Protein AF-A0A0G1RDY4-F1 (afdb_monomer_lite)

pLDDT: mean 82.3, std 19.48, range [37.25, 97.06]

Foldseek 3Di:
DPPDDQDALQRLVLVVDPDPVVNVVVVVLLVPADPLLNCSRPPPVVSCCLVVPVCVVLVADPQLSSLVSPLSNCLSQLNDDDDQLVVSCVSRVHDSVSSVVSVVCCCPPRCVSCVVSSVVSNCVVCVPVVVVPPPPPPVCPDDPPPPPPPDDDDPPDD

Sequence (158 aa):
MENKNYFTPYALKLLTLKEVGRVKIYMEYVVKLPDTVKSILTASETADYLEDTLGPAYQLSENQIVALTAIIHDILCGQVSGNLEETVAQKLTVDGTTANRLLNQLAKELLAPAIEDIKKVRQEKFPDRIRESEPAQSPGSSPPIPVNQNNIVNLRDK

Radius of gyration: 24.72 Å; chains: 1; bounding box: 58×81×50 Å

Secondary structure (DSSP, 8-state):
--------HHHHHHHH--SHHHHHHHHHHHHTS-HHHHHHHH-HHHHHIIIIIIHHHTT--HHHHHHHHHHHHHHHTT---S-HHHHHHHHHT--HHHHHHHHHHHHHHTSGGGHHHHHHHHHHH-GGGTTTTS-------PPPP-------------

Structure (mmCIF, N/CA/C/O backbone):
data_AF-A0A0G1RDY4-F1
#
_entry.id   AF-A0A0G1RDY4-F1
#
loop_
_atom_site.group_PDB
_atom_site.id
_atom_site.type_symbol
_atom_site.label_atom_id
_atom_site.label_alt_id
_atom_site.label_comp_id
_atom_site.label_asym_id
_atom_site.label_entity_id
_atom_site.label_seq_id
_atom_site.pdbx_PDB_ins_code
_atom_site.Cartn_x
_atom_site.Cartn_y
_atom_site.Cartn_z
_atom_site.occupancy
_atom_site.B_iso_or_equiv
_atom_site.auth_seq_id
_atom_site.auth_comp_id
_atom_site.auth_asym_id
_atom_site.auth_atom_id
_atom_site.pdbx_PDB_model_num
ATOM 1 N N . MET A 1 1 ? 12.027 -22.459 -12.715 1.00 40.72 1 MET A N 1
ATOM 2 C CA . MET A 1 1 ? 10.932 -21.645 -12.160 1.00 40.72 1 MET A CA 1
ATOM 3 C C . MET A 1 1 ? 11.511 -20.952 -10.947 1.00 40.72 1 MET A C 1
ATOM 5 O O . MET A 1 1 ? 11.800 -21.633 -9.972 1.00 40.72 1 MET A O 1
ATOM 9 N N . GLU A 1 2 ? 11.836 -19.666 -11.052 1.00 44.94 2 GLU A N 1
ATOM 10 C CA . GLU A 1 2 ? 12.146 -18.875 -9.857 1.00 44.94 2 GLU A CA 1
ATOM 11 C C . GLU A 1 2 ? 10.866 -18.786 -9.024 1.00 44.94 2 GLU A C 1
ATOM 13 O O . GLU A 1 2 ? 9.804 -18.470 -9.561 1.00 44.94 2 GLU A O 1
ATOM 18 N N . ASN A 1 3 ? 10.950 -19.118 -7.736 1.00 50.06 3 ASN A N 1
ATOM 19 C CA . ASN A 1 3 ? 9.879 -18.825 -6.792 1.00 50.06 3 ASN A CA 1
ATOM 20 C C . ASN A 1 3 ? 9.820 -17.303 -6.647 1.00 50.06 3 ASN A C 1
ATOM 22 O O . ASN A 1 3 ? 10.581 -16.734 -5.863 1.00 50.06 3 ASN A O 1
ATOM 26 N N . LYS A 1 4 ? 8.963 -16.640 -7.428 1.00 61.25 4 LYS A N 1
ATOM 27 C CA . LYS A 1 4 ? 8.635 -15.240 -7.171 1.00 61.25 4 LYS A CA 1
ATOM 28 C C . LYS A 1 4 ? 7.911 -15.174 -5.832 1.00 61.25 4 LYS A C 1
ATOM 30 O O . LYS A 1 4 ? 6.896 -15.839 -5.637 1.00 61.25 4 LYS A O 1
ATOM 35 N N . ASN A 1 5 ? 8.470 -14.419 -4.895 1.00 76.25 5 ASN A N 1
ATOM 36 C CA . ASN A 1 5 ? 7.860 -14.223 -3.589 1.00 76.25 5 ASN A CA 1
ATOM 37 C C . ASN A 1 5 ? 6.964 -12.992 -3.661 1.00 76.25 5 ASN A C 1
ATOM 39 O O . ASN A 1 5 ? 7.458 -11.869 -3.646 1.00 76.25 5 ASN A O 1
ATOM 43 N N . TYR A 1 6 ? 5.656 -13.208 -3.735 1.00 89.50 6 TYR A N 1
ATOM 44 C CA . TYR A 1 6 ? 4.689 -12.118 -3.698 1.00 89.50 6 TYR A CA 1
ATOM 45 C C . TYR A 1 6 ? 4.515 -11.656 -2.257 1.00 89.50 6 TYR A C 1
ATOM 47 O O . TYR A 1 6 ? 4.257 -12.455 -1.352 1.00 89.50 6 TYR A O 1
ATOM 55 N N . PHE A 1 7 ? 4.683 -10.357 -2.028 1.00 92.75 7 PHE A N 1
ATOM 56 C CA . PHE A 1 7 ? 4.565 -9.789 -0.693 1.00 92.75 7 PHE A CA 1
ATOM 57 C C . PHE A 1 7 ? 3.261 -9.022 -0.546 1.00 92.75 7 PHE A C 1
ATOM 59 O O . PHE A 1 7 ? 3.011 -8.042 -1.246 1.00 92.75 7 PHE A O 1
ATOM 66 N N . THR A 1 8 ? 2.463 -9.410 0.446 1.00 96.50 8 THR A N 1
ATOM 67 C CA . THR A 1 8 ? 1.383 -8.546 0.924 1.00 96.50 8 THR A CA 1
ATOM 68 C C . THR A 1 8 ? 1.981 -7.302 1.597 1.00 96.50 8 THR A C 1
ATOM 70 O O . THR A 1 8 ? 3.089 -7.374 2.149 1.00 96.50 8 THR A O 1
ATOM 73 N N . PRO A 1 9 ? 1.269 -6.160 1.620 1.00 97.00 9 PRO A N 1
ATOM 74 C CA . PRO A 1 9 ? 1.722 -4.963 2.332 1.00 97.00 9 PRO A CA 1
ATOM 75 C C . PRO A 1 9 ? 2.113 -5.231 3.796 1.00 97.00 9 PRO A C 1
ATOM 77 O O . PRO A 1 9 ? 3.100 -4.681 4.291 1.00 97.00 9 PRO A O 1
ATOM 80 N N . TYR A 1 10 ? 1.376 -6.113 4.480 1.00 96.56 10 TYR A N 1
ATOM 81 C CA . TYR A 1 10 ? 1.682 -6.553 5.842 1.00 96.56 10 TYR A CA 1
ATOM 82 C C . TYR A 1 10 ? 2.977 -7.372 5.926 1.00 96.56 10 TYR A C 1
ATOM 84 O O . TYR A 1 10 ? 3.855 -7.064 6.739 1.00 96.56 10 TYR A O 1
ATOM 92 N N . ALA A 1 11 ? 3.116 -8.400 5.080 1.00 95.19 11 ALA A N 1
ATOM 93 C CA . ALA A 1 11 ? 4.284 -9.277 5.078 1.00 95.19 11 ALA A CA 1
ATOM 94 C C . ALA A 1 11 ? 5.562 -8.499 4.746 1.00 95.19 11 ALA A C 1
ATOM 96 O O . ALA A 1 11 ? 6.569 -8.642 5.443 1.00 95.19 11 ALA A O 1
ATOM 97 N N . LEU A 1 12 ? 5.499 -7.609 3.749 1.00 95.62 12 LEU A N 1
ATOM 98 C CA . LEU A 1 12 ? 6.627 -6.756 3.395 1.00 95.62 12 LEU A CA 1
ATOM 99 C C . LEU A 1 12 ? 7.063 -5.909 4.590 1.00 95.62 12 LEU A C 1
ATOM 101 O O . LEU A 1 12 ? 8.251 -5.852 4.912 1.00 95.62 12 LEU A O 1
ATOM 105 N N . LYS A 1 13 ? 6.114 -5.281 5.297 1.00 95.38 13 LYS A N 1
ATOM 106 C CA . LYS A 1 13 ? 6.459 -4.457 6.453 1.00 95.38 13 LYS A CA 1
ATOM 107 C C . LYS A 1 13 ? 7.142 -5.275 7.540 1.00 95.38 13 LYS A C 1
ATOM 109 O O . LYS A 1 13 ? 8.175 -4.831 8.040 1.00 95.38 13 LYS A O 1
ATOM 114 N N . LEU A 1 14 ? 6.627 -6.459 7.870 1.00 93.44 14 LEU A N 1
ATOM 115 C CA . LEU A 1 14 ? 7.242 -7.342 8.863 1.00 93.44 14 LEU A CA 1
ATOM 116 C C . LEU A 1 14 ? 8.697 -7.681 8.530 1.00 93.44 14 LEU A C 1
ATOM 118 O O . LEU A 1 14 ? 9.547 -7.587 9.411 1.00 93.44 14 LEU A O 1
ATOM 122 N N . LEU A 1 15 ? 8.999 -7.990 7.267 1.00 91.75 15 LEU A N 1
ATOM 123 C CA . LEU A 1 15 ? 10.361 -8.314 6.826 1.00 91.75 15 LEU A CA 1
ATOM 124 C C . LEU A 1 15 ? 11.336 -7.137 6.979 1.00 91.75 15 LEU A C 1
ATOM 126 O O . LEU A 1 15 ? 12.532 -7.338 7.182 1.00 91.75 15 LEU A O 1
ATOM 130 N N . THR A 1 16 ? 10.836 -5.900 6.923 1.00 91.62 16 THR A N 1
ATOM 131 C CA . THR A 1 16 ? 11.666 -4.701 7.130 1.00 91.62 16 THR A CA 1
ATOM 132 C C . THR A 1 16 ? 11.917 -4.368 8.606 1.00 91.62 16 THR A C 1
ATOM 134 O O . THR A 1 16 ? 12.813 -3.576 8.915 1.00 91.62 16 THR A O 1
ATOM 137 N N . LEU A 1 17 ? 11.150 -4.946 9.539 1.00 91.81 17 LEU A N 1
ATOM 138 C CA . LEU A 1 17 ? 11.274 -4.680 10.972 1.00 91.81 17 LEU A CA 1
ATOM 139 C C . LEU A 1 17 ? 12.316 -5.612 11.603 1.00 91.81 17 LEU A C 1
ATOM 141 O O . LEU A 1 17 ? 12.087 -6.800 11.788 1.00 91.81 17 LEU A O 1
ATOM 145 N N . LYS A 1 18 ? 13.466 -5.049 11.985 1.00 86.12 18 LYS A N 1
ATOM 146 C CA . LYS A 1 18 ? 14.601 -5.816 12.535 1.00 86.12 18 LYS A CA 1
ATOM 147 C C . LYS A 1 18 ? 14.494 -6.128 14.032 1.00 86.12 18 LYS A C 1
ATOM 149 O O . LYS A 1 18 ? 15.176 -7.017 14.526 1.00 86.12 18 LYS A O 1
ATOM 154 N N . GLU A 1 19 ? 13.678 -5.376 14.767 1.00 90.94 19 GLU A N 1
ATOM 155 C CA . GLU A 1 19 ? 13.581 -5.455 16.229 1.00 90.94 19 GLU A CA 1
ATOM 156 C C . GLU A 1 19 ? 12.255 -6.095 16.660 1.00 90.94 19 GLU A C 1
ATOM 158 O O . GLU A 1 19 ? 11.184 -5.615 16.283 1.00 90.94 19 GLU A O 1
ATOM 163 N N . VAL A 1 20 ? 12.316 -7.109 17.532 1.00 87.50 20 VAL A N 1
ATOM 164 C CA . VAL A 1 20 ? 11.131 -7.826 18.053 1.00 87.50 20 VAL A CA 1
ATOM 165 C C . VAL A 1 20 ? 10.116 -6.870 18.694 1.00 87.50 20 VAL A C 1
ATOM 167 O O . VAL A 1 20 ? 8.912 -7.008 18.485 1.00 87.50 20 VAL A O 1
ATOM 170 N N . GLY A 1 21 ? 10.586 -5.851 19.421 1.00 91.31 21 GLY A N 1
ATOM 171 C CA . GLY A 1 21 ? 9.712 -4.837 20.018 1.00 91.31 21 GLY A CA 1
ATOM 172 C C . GLY A 1 21 ? 8.903 -4.057 18.976 1.00 91.31 21 GLY A C 1
ATOM 173 O O . GLY A 1 21 ? 7.708 -3.835 19.161 1.00 91.31 21 GLY A O 1
ATOM 174 N N . ARG A 1 22 ? 9.516 -3.706 17.838 1.00 90.81 22 ARG A N 1
ATOM 175 C CA . ARG A 1 22 ? 8.830 -3.002 16.743 1.00 90.81 22 ARG A CA 1
ATOM 176 C C . ARG A 1 22 ? 7.852 -3.905 16.006 1.00 90.81 22 ARG A C 1
ATOM 178 O O . ARG A 1 22 ? 6.791 -3.431 15.614 1.00 90.81 22 ARG A O 1
ATOM 185 N N . VAL A 1 23 ? 8.186 -5.188 15.854 1.00 92.81 23 VAL A N 1
ATOM 186 C CA . VAL A 1 23 ? 7.267 -6.193 15.300 1.00 92.81 23 VAL A CA 1
ATOM 187 C C . VAL A 1 23 ? 5.999 -6.269 16.148 1.00 92.81 23 VAL A C 1
ATOM 189 O O . VAL A 1 23 ? 4.904 -6.142 15.608 1.00 92.81 23 VAL A O 1
ATOM 192 N N . LYS A 1 24 ? 6.136 -6.379 17.475 1.00 92.62 24 LYS A N 1
ATOM 193 C CA . LYS A 1 24 ? 4.989 -6.421 18.391 1.00 92.62 24 LYS A CA 1
ATOM 194 C C . LYS A 1 24 ? 4.123 -5.160 18.293 1.00 92.62 24 LYS A C 1
ATOM 196 O O . LYS A 1 24 ? 2.917 -5.275 18.105 1.00 92.62 24 LYS A O 1
ATOM 201 N N . ILE A 1 25 ? 4.735 -3.974 18.353 1.00 93.88 25 ILE A N 1
ATOM 202 C CA . ILE A 1 25 ? 4.017 -2.692 18.227 1.00 93.88 25 ILE A CA 1
ATOM 203 C C . ILE A 1 25 ? 3.263 -2.615 16.894 1.00 93.88 25 ILE A C 1
ATOM 205 O O . ILE A 1 25 ? 2.116 -2.174 16.851 1.00 93.88 25 ILE A O 1
ATOM 209 N N . TYR A 1 26 ? 3.888 -3.059 15.803 1.00 94.31 26 TYR A N 1
ATOM 210 C CA . TYR A 1 26 ? 3.257 -3.068 14.490 1.00 94.31 26 TYR A CA 1
ATOM 211 C C . TYR A 1 26 ? 2.074 -4.040 14.419 1.00 94.31 26 TYR A C 1
ATOM 213 O O . TYR A 1 26 ? 1.011 -3.661 13.938 1.00 94.31 26 TYR A O 1
ATOM 221 N N . MET A 1 27 ? 2.215 -5.259 14.944 1.00 94.12 27 MET A N 1
ATOM 222 C CA . MET A 1 27 ? 1.114 -6.227 15.002 1.00 94.12 27 MET A CA 1
ATOM 223 C C . MET A 1 27 ? -0.068 -5.691 15.818 1.00 94.12 27 MET A C 1
ATOM 225 O O . MET A 1 27 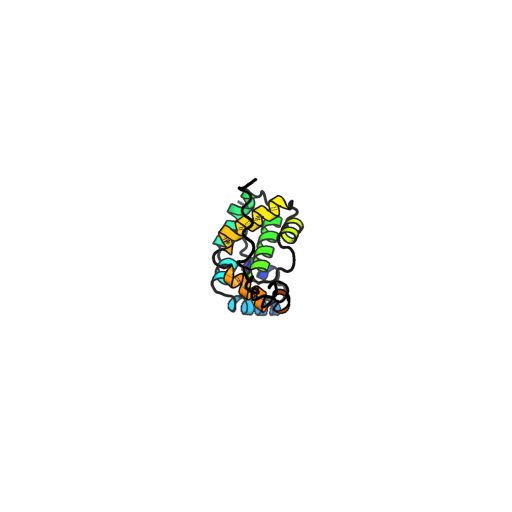? -1.206 -5.747 15.359 1.00 94.12 27 MET A O 1
ATOM 229 N N . GLU A 1 28 ? 0.194 -5.112 16.993 1.00 94.50 28 GLU A N 1
ATOM 230 C CA . GLU A 1 28 ? -0.837 -4.490 17.834 1.00 94.50 28 GLU A CA 1
ATOM 231 C C . GLU A 1 28 ? -1.519 -3.305 17.143 1.00 94.50 28 GLU A C 1
ATOM 233 O O . GLU A 1 28 ? -2.719 -3.094 17.317 1.00 94.50 28 GLU A O 1
ATOM 238 N N . TYR A 1 29 ? -0.769 -2.533 16.355 1.00 92.88 29 TYR A N 1
ATOM 239 C CA . TYR A 1 29 ? -1.323 -1.465 15.531 1.00 92.88 29 TYR A CA 1
ATOM 240 C C . TYR A 1 29 ? -2.240 -2.020 14.434 1.00 92.88 29 TYR A C 1
ATOM 242 O O . TYR A 1 29 ? -3.373 -1.564 14.314 1.00 92.88 29 TYR A O 1
ATOM 250 N N . VAL A 1 30 ? -1.792 -3.031 13.683 1.00 94.12 30 VAL A N 1
ATOM 251 C CA . VAL A 1 30 ? -2.571 -3.628 12.587 1.00 94.12 30 VAL A CA 1
ATOM 252 C C . VAL A 1 30 ? -3.880 -4.225 13.093 1.00 94.12 30 VAL A C 1
ATOM 254 O O . VAL A 1 30 ? -4.907 -4.026 12.460 1.00 94.12 30 VAL A O 1
ATOM 257 N N . VAL A 1 31 ? -3.892 -4.881 14.258 1.00 94.56 31 VAL A N 1
ATOM 258 C CA . VAL A 1 31 ? -5.124 -5.446 14.847 1.00 94.56 31 VAL A CA 1
ATOM 259 C C . VAL A 1 31 ? -6.189 -4.374 15.120 1.00 94.56 31 VAL A C 1
ATOM 261 O O . VAL A 1 31 ? -7.382 -4.664 15.022 1.00 94.56 31 VAL A O 1
ATOM 264 N N . LYS A 1 32 ? -5.772 -3.138 15.422 1.00 93.88 32 LYS A N 1
ATOM 265 C CA . LYS A 1 32 ? -6.664 -2.000 15.700 1.00 93.88 32 LYS A CA 1
ATOM 266 C C . LYS A 1 32 ? -7.179 -1.301 14.440 1.00 93.88 32 LYS A C 1
ATOM 268 O O . LYS A 1 32 ? -8.040 -0.435 14.557 1.00 93.88 32 LYS A O 1
ATOM 273 N N . LEU A 1 33 ? -6.661 -1.640 13.259 1.00 95.38 33 LEU A N 1
ATOM 274 C CA . LEU A 1 33 ? -7.126 -1.050 12.008 1.00 95.38 33 LEU A CA 1
ATOM 275 C C . LEU A 1 33 ? -8.540 -1.539 11.647 1.00 95.38 33 LEU A C 1
ATOM 277 O O . LEU A 1 33 ? -8.918 -2.657 12.020 1.00 95.38 33 LEU A O 1
ATOM 281 N N . PRO A 1 34 ? -9.304 -0.739 10.879 1.00 96.56 34 PRO A N 1
ATOM 282 C CA . PRO A 1 34 ? -10.581 -1.164 10.312 1.00 96.56 34 PRO A CA 1
ATOM 283 C C . PRO A 1 34 ? -10.449 -2.463 9.505 1.00 96.56 34 PRO A C 1
ATOM 285 O O . PRO A 1 34 ? -9.425 -2.703 8.862 1.00 96.56 34 PRO A O 1
ATOM 288 N N . ASP A 1 35 ? -11.485 -3.305 9.521 1.00 95.81 35 ASP A N 1
ATOM 289 C CA . ASP A 1 35 ? -11.454 -4.625 8.868 1.00 95.81 35 ASP A CA 1
ATOM 290 C C . ASP A 1 35 ? -11.198 -4.541 7.359 1.00 95.81 35 ASP A C 1
ATOM 292 O O . ASP A 1 35 ? -10.446 -5.349 6.817 1.00 95.81 35 ASP A O 1
ATOM 296 N N . THR A 1 36 ? -11.738 -3.518 6.697 1.00 96.06 36 THR A N 1
ATOM 297 C CA . THR A 1 36 ? -11.511 -3.232 5.271 1.00 96.06 36 THR A CA 1
ATOM 298 C C . THR A 1 36 ? -10.029 -2.967 4.974 1.00 96.06 36 THR A C 1
ATOM 300 O O . THR A 1 36 ? -9.470 -3.522 4.031 1.00 96.06 36 THR A O 1
ATOM 303 N N . VAL A 1 37 ? -9.356 -2.183 5.821 1.00 96.44 37 VAL A N 1
ATOM 304 C CA . VAL A 1 37 ? -7.922 -1.877 5.712 1.00 96.44 37 VAL A CA 1
ATOM 305 C C . VAL A 1 37 ? -7.080 -3.120 6.001 1.00 96.44 37 VAL A C 1
ATOM 307 O O . VAL A 1 37 ? -6.146 -3.414 5.253 1.00 96.44 37 VAL A O 1
ATOM 310 N N . LYS A 1 38 ? -7.417 -3.876 7.056 1.00 96.06 38 LYS A N 1
ATOM 311 C CA . LYS A 1 38 ? -6.727 -5.132 7.400 1.00 96.06 38 LYS A CA 1
ATOM 312 C C . LYS A 1 38 ? -6.824 -6.148 6.269 1.00 96.06 38 LYS A C 1
ATOM 314 O O . LYS A 1 38 ? -5.811 -6.744 5.920 1.00 96.06 38 LYS A O 1
ATOM 319 N N . SER A 1 39 ? -8.008 -6.295 5.675 1.00 96.31 39 SER A N 1
ATOM 320 C CA . SER A 1 39 ? -8.238 -7.210 4.560 1.00 96.31 39 SER A CA 1
ATOM 321 C C . SER A 1 39 ? -7.304 -6.905 3.392 1.00 96.31 39 SER A C 1
ATOM 323 O O . SER A 1 39 ? -6.624 -7.813 2.931 1.00 96.31 39 SER A O 1
ATOM 325 N N . ILE A 1 40 ? -7.172 -5.640 2.982 1.00 97.06 40 ILE A N 1
ATOM 326 C CA . ILE A 1 40 ? -6.248 -5.271 1.897 1.00 97.06 40 ILE A CA 1
ATOM 327 C C . ILE A 1 40 ? -4.785 -5.489 2.316 1.00 97.06 40 ILE A C 1
ATOM 329 O O . ILE A 1 40 ? -3.981 -5.965 1.517 1.00 97.06 40 ILE A O 1
ATOM 333 N N . LEU A 1 41 ? -4.420 -5.175 3.564 1.00 96.38 41 LEU A N 1
ATOM 334 C CA . LEU A 1 41 ? -3.049 -5.342 4.061 1.00 96.38 41 LEU 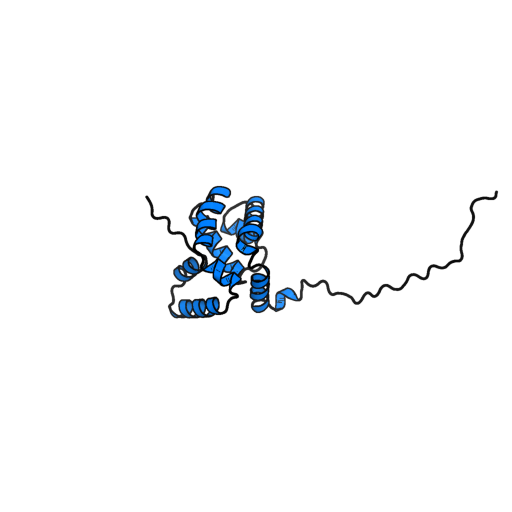A CA 1
ATOM 335 C C . LEU A 1 41 ? -2.572 -6.803 4.045 1.00 96.38 41 LEU A C 1
ATOM 337 O O . LEU A 1 41 ? -1.381 -7.032 3.822 1.00 96.38 41 LEU A O 1
ATOM 341 N N . THR A 1 42 ? -3.457 -7.765 4.327 1.00 96.38 42 THR A N 1
ATOM 342 C CA . THR A 1 42 ? -3.079 -9.171 4.555 1.00 96.38 42 THR A CA 1
ATOM 343 C C . THR A 1 42 ? -3.526 -10.142 3.466 1.00 96.38 42 THR A C 1
ATOM 345 O O . THR A 1 42 ? -3.029 -11.266 3.463 1.00 96.38 42 THR A O 1
ATOM 348 N N . ALA A 1 43 ? -4.441 -9.755 2.573 1.00 95.94 43 ALA A N 1
ATOM 349 C CA . ALA A 1 43 ? -4.941 -10.619 1.503 1.00 95.94 43 ALA A CA 1
ATOM 350 C C . ALA A 1 43 ? -3.846 -10.987 0.491 1.00 95.94 43 ALA A C 1
ATOM 352 O O . ALA A 1 43 ? -3.088 -10.123 0.041 1.00 95.94 43 ALA A O 1
ATOM 353 N N . SER A 1 44 ? -3.797 -12.263 0.101 1.00 93.62 44 SER A N 1
ATOM 354 C CA . SER A 1 44 ? -2.950 -12.748 -0.998 1.00 93.62 44 SER A CA 1
ATOM 355 C C . SER A 1 44 ? -3.342 -12.108 -2.324 1.00 93.62 44 SER A C 1
ATOM 357 O O . SER A 1 44 ? -2.472 -11.717 -3.089 1.00 93.62 44 SER A O 1
ATOM 359 N N . GLU A 1 45 ? -4.638 -11.878 -2.528 1.00 94.69 45 GLU A N 1
ATOM 360 C CA . GLU A 1 45 ? -5.206 -11.241 -3.712 1.00 94.69 45 GLU A CA 1
ATOM 361 C C . GLU A 1 45 ? -4.654 -9.826 -3.914 1.00 94.69 45 GLU A C 1
ATOM 363 O O . GLU A 1 45 ? -4.500 -9.376 -5.047 1.00 94.69 45 GLU A O 1
ATOM 368 N N . THR A 1 46 ? -4.305 -9.126 -2.827 1.00 95.75 46 THR A N 1
ATOM 369 C CA . THR A 1 46 ? -3.597 -7.847 -2.926 1.00 95.75 46 THR A CA 1
ATOM 370 C C . THR A 1 46 ? -2.219 -8.046 -3.545 1.00 95.75 46 THR A C 1
ATOM 372 O O . THR A 1 46 ? -1.846 -7.285 -4.428 1.00 95.75 46 THR A O 1
ATOM 375 N N . ALA A 1 47 ? -1.454 -9.042 -3.096 1.00 95.62 47 ALA A N 1
ATOM 376 C CA . ALA A 1 47 ? -0.120 -9.298 -3.629 1.00 95.62 47 ALA A CA 1
ATOM 377 C C . ALA A 1 47 ? -0.183 -9.748 -5.098 1.00 95.62 47 ALA A C 1
ATOM 379 O O . ALA A 1 47 ? 0.534 -9.190 -5.927 1.00 95.62 47 ALA A O 1
ATOM 380 N N . ASP A 1 48 ? -1.111 -10.650 -5.425 1.00 95.00 48 ASP A N 1
ATOM 381 C CA . ASP A 1 48 ? -1.358 -11.118 -6.793 1.00 95.00 48 ASP A CA 1
ATOM 382 C C . ASP A 1 48 ? -1.746 -9.951 -7.712 1.00 95.00 48 ASP A C 1
ATOM 384 O O . ASP A 1 48 ? -1.221 -9.803 -8.811 1.00 95.00 48 ASP A O 1
ATOM 388 N N . TYR A 1 49 ? -2.614 -9.044 -7.257 1.00 95.81 49 TYR A N 1
ATOM 389 C CA . TYR A 1 49 ? -2.988 -7.866 -8.037 1.00 95.81 49 TYR A CA 1
ATOM 390 C C . TYR A 1 49 ? -1.791 -6.935 -8.314 1.00 95.81 49 TYR A C 1
ATOM 392 O O . TYR A 1 49 ? -1.647 -6.413 -9.423 1.00 95.81 49 TYR A O 1
ATOM 400 N N . LEU A 1 50 ? -0.893 -6.729 -7.346 1.00 95.44 50 LEU A N 1
ATOM 401 C CA . LEU A 1 50 ? 0.293 -5.890 -7.562 1.00 95.44 50 LEU A CA 1
ATOM 402 C C . LEU A 1 50 ? 1.297 -6.534 -8.521 1.00 95.44 50 LEU A C 1
ATOM 404 O O . LEU A 1 50 ? 1.825 -5.843 -9.394 1.00 95.44 50 LEU A O 1
ATOM 408 N N . GLU A 1 51 ? 1.528 -7.835 -8.380 1.00 94.62 51 GLU A N 1
ATOM 409 C CA . GLU A 1 51 ? 2.541 -8.579 -9.132 1.00 94.62 51 GLU A CA 1
ATOM 410 C C . GLU A 1 51 ? 2.065 -8.989 -10.525 1.00 94.62 51 GLU A C 1
ATOM 412 O O . GLU A 1 51 ? 2.787 -8.794 -11.499 1.00 94.62 51 GLU A O 1
ATOM 417 N N . ASP A 1 52 ? 0.842 -9.504 -10.644 1.00 94.25 52 ASP A N 1
ATOM 418 C CA . ASP A 1 52 ? 0.330 -10.087 -11.886 1.00 94.25 52 ASP A CA 1
ATOM 419 C C . ASP A 1 52 ? -0.532 -9.112 -12.697 1.00 94.25 52 ASP A C 1
ATOM 421 O O . ASP A 1 52 ? -0.695 -9.296 -13.904 1.00 94.25 52 ASP A O 1
ATOM 425 N N . THR A 1 53 ? -1.066 -8.053 -12.072 1.00 94.12 53 THR A N 1
ATOM 426 C CA . THR A 1 53 ? -1.871 -7.038 -12.778 1.00 94.12 53 THR A CA 1
ATOM 427 C C . THR A 1 53 ? -1.104 -5.736 -12.973 1.00 94.12 53 THR A C 1
ATOM 429 O O . THR A 1 53 ? -0.828 -5.350 -14.111 1.00 94.12 53 THR A O 1
ATOM 432 N N . LEU A 1 54 ? -0.725 -5.045 -11.891 1.00 94.44 54 LEU A N 1
ATOM 433 C CA . LEU A 1 54 ? -0.074 -3.735 -12.012 1.00 94.44 54 LEU A CA 1
ATOM 434 C C . LEU A 1 54 ? 1.362 -3.827 -12.531 1.00 94.44 54 LEU A C 1
ATOM 436 O O . LEU A 1 54 ? 1.746 -3.007 -13.366 1.00 94.44 54 LEU A O 1
ATOM 440 N N . GLY A 1 55 ? 2.135 -4.818 -12.086 1.00 94.12 55 GLY A N 1
ATOM 441 C CA . GLY A 1 55 ? 3.502 -5.043 -12.551 1.00 94.12 55 GLY A CA 1
ATOM 442 C C . GLY A 1 55 ? 3.597 -5.071 -14.084 1.00 94.12 55 GLY A C 1
ATOM 443 O O . GLY A 1 55 ? 4.245 -4.197 -14.664 1.00 94.12 55 GLY A O 1
ATOM 444 N N . PRO A 1 56 ? 2.896 -5.991 -14.771 1.00 94.81 56 PRO A N 1
ATOM 445 C CA . PRO A 1 56 ? 2.884 -6.067 -16.229 1.00 94.81 56 PRO A CA 1
ATOM 446 C C . PRO A 1 56 ? 2.235 -4.857 -16.907 1.00 94.81 56 PRO A C 1
ATOM 448 O O . PRO A 1 56 ? 2.771 -4.367 -17.902 1.00 94.81 56 PRO A O 1
ATOM 451 N N . ALA A 1 57 ? 1.113 -4.346 -16.380 1.00 94.94 57 ALA A N 1
ATOM 452 C CA . ALA A 1 57 ? 0.383 -3.231 -16.996 1.00 94.94 57 ALA A CA 1
ATOM 453 C C . ALA A 1 57 ? 1.218 -1.943 -17.084 1.00 94.94 57 ALA A C 1
ATOM 455 O O . ALA A 1 57 ? 1.067 -1.169 -18.032 1.00 94.94 57 ALA A O 1
AT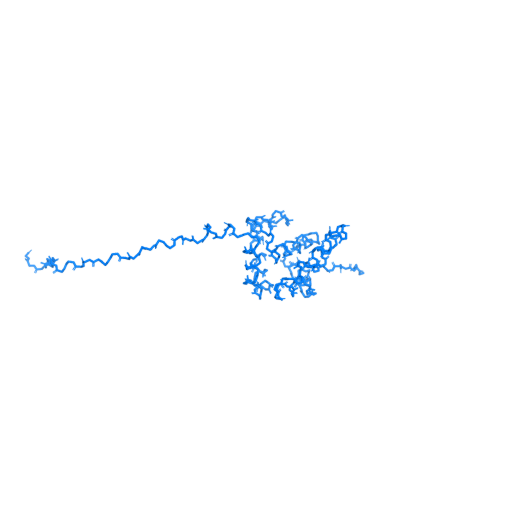OM 456 N N . TYR A 1 58 ? 2.114 -1.736 -16.117 1.00 94.94 58 TYR A N 1
ATOM 457 C CA . TYR A 1 58 ? 2.987 -0.565 -16.030 1.00 94.94 58 TYR A CA 1
ATOM 458 C C . TYR A 1 58 ? 4.467 -0.890 -16.273 1.00 94.94 58 TYR A C 1
ATOM 460 O O . TYR A 1 58 ? 5.310 -0.011 -16.112 1.00 94.94 58 TYR A O 1
ATOM 468 N N . GLN A 1 59 ? 4.781 -2.125 -16.685 1.00 94.56 59 GLN A N 1
ATOM 469 C CA . GLN A 1 59 ? 6.147 -2.611 -16.928 1.00 94.56 59 GLN A CA 1
ATOM 470 C C . GLN A 1 59 ? 7.090 -2.364 -15.738 1.00 94.56 59 GLN A C 1
ATOM 472 O O . GLN A 1 59 ? 8.249 -1.982 -15.905 1.00 94.56 59 GLN A O 1
ATOM 477 N N . LEU A 1 60 ? 6.583 -2.568 -14.522 1.00 94.12 60 LEU A N 1
ATOM 478 C CA . LEU A 1 60 ? 7.355 -2.390 -13.301 1.00 94.12 60 LEU A CA 1
ATOM 479 C C . LEU A 1 60 ? 8.331 -3.556 -13.121 1.00 94.12 60 LEU A C 1
ATOM 481 O O . LEU A 1 60 ? 7.982 -4.726 -13.268 1.00 94.12 60 LEU A O 1
ATOM 485 N N . SER A 1 61 ? 9.562 -3.224 -12.752 1.00 94.19 61 SER A N 1
ATOM 486 C CA . SER A 1 61 ? 10.533 -4.175 -12.218 1.00 94.19 61 SER A CA 1
ATOM 487 C C . SER A 1 61 ? 10.110 -4.685 -10.840 1.00 94.19 61 SER A C 1
ATOM 489 O O . SER A 1 61 ? 9.372 -4.020 -10.115 1.00 94.19 61 SER A O 1
ATOM 491 N N . GLU A 1 62 ? 10.658 -5.827 -10.428 1.00 92.12 62 GLU A N 1
ATOM 492 C CA . GLU A 1 62 ? 10.419 -6.415 -9.102 1.00 92.12 62 GLU A CA 1
ATOM 493 C C . GLU A 1 62 ? 10.684 -5.412 -7.963 1.00 92.12 62 GLU A C 1
ATOM 495 O O . GLU A 1 62 ? 9.862 -5.236 -7.067 1.00 92.12 62 GLU A O 1
ATOM 500 N N . ASN A 1 63 ? 11.776 -4.645 -8.047 1.00 93.00 63 ASN A N 1
ATOM 501 C CA . ASN A 1 63 ? 12.090 -3.609 -7.057 1.00 93.00 63 ASN A CA 1
ATOM 502 C C . ASN A 1 63 ? 11.037 -2.489 -7.010 1.00 93.00 63 ASN A C 1
ATOM 504 O O . ASN A 1 63 ? 10.739 -1.966 -5.935 1.00 93.00 63 ASN A O 1
ATOM 508 N N . GLN A 1 64 ? 10.470 -2.110 -8.160 1.00 95.06 64 GLN A N 1
ATOM 509 C CA . GLN A 1 64 ? 9.391 -1.123 -8.222 1.00 95.06 64 GLN A CA 1
ATOM 510 C C . GLN A 1 64 ? 8.089 -1.693 -7.648 1.00 95.06 64 GLN A C 1
ATOM 512 O O . GLN A 1 64 ? 7.373 -0.964 -6.969 1.00 95.06 64 GLN A O 1
ATOM 517 N N . ILE A 1 65 ? 7.800 -2.982 -7.841 1.00 95.44 65 ILE A N 1
ATOM 518 C CA . ILE A 1 65 ? 6.632 -3.630 -7.231 1.00 95.44 65 ILE A CA 1
ATOM 519 C C . ILE A 1 65 ? 6.789 -3.676 -5.708 1.00 95.44 65 ILE A C 1
ATOM 521 O O . ILE A 1 65 ? 5.892 -3.245 -4.990 1.00 95.44 65 ILE A O 1
ATOM 525 N N . VAL A 1 66 ? 7.963 -4.053 -5.195 1.00 95.12 66 VAL A N 1
ATOM 526 C CA . VAL A 1 66 ? 8.264 -4.001 -3.753 1.00 95.12 66 VAL A CA 1
ATOM 527 C C . VAL A 1 66 ? 8.100 -2.582 -3.195 1.00 95.12 66 VAL A C 1
ATOM 529 O O . VAL A 1 66 ? 7.477 -2.382 -2.148 1.00 95.12 66 VAL A O 1
ATOM 532 N N . ALA A 1 67 ? 8.622 -1.572 -3.896 1.00 95.06 67 ALA A N 1
ATOM 533 C CA . ALA A 1 67 ? 8.452 -0.177 -3.504 1.00 95.06 67 ALA A CA 1
ATOM 534 C C . ALA A 1 67 ? 6.975 0.249 -3.526 1.00 95.06 67 ALA A C 1
ATOM 536 O O . ALA A 1 67 ? 6.527 0.951 -2.616 1.00 95.06 67 ALA A O 1
ATOM 537 N N . LEU A 1 68 ? 6.205 -0.206 -4.515 1.00 95.94 68 LEU A N 1
ATOM 538 C CA . LEU A 1 68 ? 4.777 0.056 -4.614 1.00 95.94 68 LEU A CA 1
ATOM 539 C C . LEU A 1 68 ? 4.000 -0.591 -3.461 1.00 95.94 68 LEU A C 1
ATOM 541 O O . LEU A 1 68 ? 3.186 0.075 -2.823 1.00 95.94 68 LEU A O 1
ATOM 545 N N . THR A 1 69 ? 4.295 -1.845 -3.131 1.00 96.75 69 THR A N 1
ATOM 546 C CA . THR A 1 69 ? 3.720 -2.556 -1.983 1.00 96.75 69 THR A CA 1
ATOM 547 C C . THR A 1 69 ? 3.977 -1.799 -0.677 1.00 96.75 69 THR A C 1
ATOM 549 O O . THR A 1 69 ? 3.073 -1.653 0.150 1.00 96.75 69 THR A O 1
ATOM 552 N N . ALA A 1 70 ? 5.178 -1.234 -0.505 1.00 95.19 70 ALA A N 1
ATOM 553 C CA . ALA A 1 70 ? 5.495 -0.385 0.644 1.00 95.19 70 ALA A CA 1
ATOM 554 C C . ALA A 1 70 ? 4.701 0.936 0.644 1.00 95.19 70 ALA A C 1
ATOM 556 O O . ALA A 1 70 ? 4.234 1.374 1.694 1.00 95.19 70 ALA A O 1
ATOM 557 N N . ILE A 1 71 ? 4.499 1.560 -0.520 1.00 95.00 71 ILE A N 1
ATOM 558 C CA . ILE A 1 71 ? 3.659 2.762 -0.643 1.00 95.00 71 ILE A CA 1
ATOM 559 C C . ILE A 1 71 ? 2.207 2.443 -0.274 1.00 95.00 71 ILE A C 1
ATOM 561 O O . ILE A 1 71 ? 1.582 3.205 0.458 1.00 95.00 71 ILE A O 1
ATOM 565 N N . ILE A 1 72 ? 1.671 1.310 -0.726 1.00 95.69 72 ILE A N 1
ATOM 566 C CA . ILE A 1 72 ? 0.300 0.884 -0.416 1.00 95.69 72 ILE A CA 1
ATOM 567 C C . ILE A 1 72 ? 0.132 0.629 1.078 1.00 95.69 72 ILE A C 1
ATOM 569 O O . ILE A 1 72 ? -0.846 1.090 1.666 1.00 95.69 72 ILE A O 1
ATOM 573 N N . HIS A 1 73 ? 1.109 -0.023 1.713 1.00 96.06 73 HIS A N 1
ATOM 574 C CA . HIS A 1 73 ? 1.158 -0.137 3.167 1.00 96.06 73 HIS A CA 1
ATOM 575 C C . HIS A 1 73 ? 1.044 1.242 3.839 1.00 96.06 73 HIS A C 1
ATOM 577 O O . HIS A 1 73 ? 0.220 1.438 4.737 1.00 96.06 73 HIS A O 1
ATOM 583 N N . ASP A 1 74 ? 1.850 2.208 3.395 1.00 93.62 74 ASP A N 1
ATOM 584 C CA . ASP A 1 74 ? 1.865 3.555 3.962 1.00 93.62 74 ASP A CA 1
ATOM 585 C C . ASP A 1 74 ? 0.541 4.299 3.722 1.00 93.62 74 ASP A C 1
ATOM 587 O O . ASP A 1 74 ? 0.093 5.042 4.598 1.00 93.62 74 ASP A O 1
ATOM 591 N N . ILE A 1 75 ? -0.122 4.090 2.579 1.00 93.56 75 ILE A N 1
ATOM 592 C CA . ILE A 1 75 ? -1.456 4.644 2.297 1.00 93.56 75 ILE A CA 1
ATOM 593 C C . ILE A 1 75 ? -2.478 4.071 3.282 1.00 93.56 75 ILE A C 1
ATOM 595 O O . ILE A 1 75 ? -3.170 4.836 3.955 1.00 93.56 75 ILE A O 1
ATOM 599 N N . LEU A 1 76 ? -2.537 2.742 3.395 1.00 94.62 76 LEU A N 1
ATOM 600 C CA . LEU A 1 76 ? -3.490 2.014 4.238 1.00 94.62 76 LEU A CA 1
ATOM 601 C C . LEU A 1 76 ? -3.335 2.364 5.722 1.00 94.62 76 LEU A C 1
ATOM 603 O O . LEU A 1 76 ? -4.319 2.505 6.441 1.00 94.62 76 LEU A O 1
ATOM 607 N N . CYS A 1 77 ? -2.098 2.582 6.169 1.00 92.69 77 CYS A N 1
ATOM 608 C CA . CYS A 1 77 ? -1.778 2.950 7.549 1.00 92.69 77 CYS A CA 1
ATOM 609 C C . CYS A 1 77 ? -1.796 4.470 7.799 1.00 92.69 77 CYS A C 1
ATOM 611 O O . CYS A 1 77 ? -1.279 4.943 8.822 1.00 92.69 77 CYS A O 1
ATOM 613 N N . GLY A 1 78 ? -2.307 5.259 6.846 1.00 87.88 78 GLY A N 1
ATOM 614 C CA . GLY A 1 78 ? -2.372 6.715 6.942 1.00 87.88 78 GLY A CA 1
ATOM 615 C C . GLY A 1 78 ? -1.016 7.366 7.231 1.00 87.88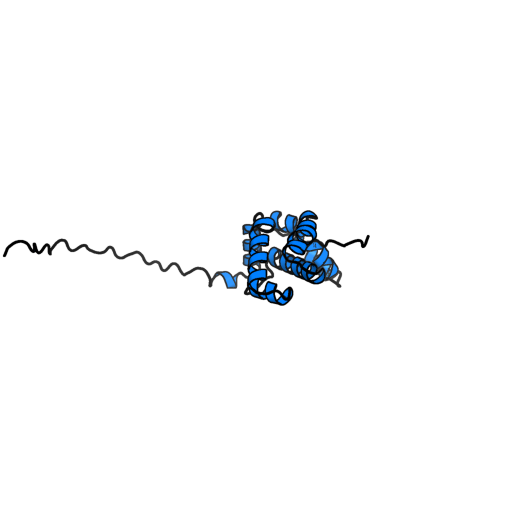 78 GLY A C 1
ATOM 616 O O . GLY A 1 78 ? -0.971 8.346 7.960 1.00 87.88 78 GLY A O 1
ATOM 617 N N . GLN A 1 79 ? 0.090 6.793 6.743 1.00 85.31 79 GLN A N 1
ATOM 618 C CA . GLN A 1 79 ? 1.461 7.302 6.912 1.00 85.31 79 GLN A CA 1
ATOM 619 C C . GLN A 1 79 ? 1.873 8.279 5.808 1.00 85.31 79 GLN A C 1
ATOM 621 O O . GLN A 1 79 ? 2.816 9.049 5.991 1.00 85.31 79 GLN A O 1
ATOM 626 N N . VAL A 1 80 ? 1.186 8.263 4.664 1.00 78.19 80 VAL A N 1
ATOM 627 C CA . VAL A 1 80 ? 1.511 9.174 3.563 1.00 78.19 80 VAL A CA 1
ATOM 628 C C . VAL A 1 80 ? 1.169 10.607 3.948 1.00 78.19 80 VAL A C 1
ATOM 630 O O . VAL A 1 80 ? 0.025 10.931 4.274 1.00 78.19 80 VAL A O 1
ATOM 633 N N . SER A 1 81 ? 2.173 11.471 3.838 1.00 68.00 81 SER A N 1
ATOM 634 C CA . SER A 1 81 ? 2.047 12.916 3.957 1.00 68.00 81 SER A CA 1
ATOM 635 C C . SER A 1 81 ? 2.547 13.582 2.672 1.00 68.00 81 SER A C 1
ATOM 637 O O . SER A 1 81 ? 3.493 13.098 2.060 1.00 68.00 81 SER A O 1
ATOM 639 N N . GLY A 1 82 ? 1.909 14.679 2.254 1.00 76.69 82 GLY A N 1
ATOM 640 C CA . GLY A 1 82 ? 2.290 15.410 1.038 1.00 76.69 82 GLY A CA 1
ATOM 641 C C . GLY A 1 82 ? 1.649 14.875 -0.248 1.00 76.69 82 GLY A C 1
ATOM 642 O O . GLY A 1 82 ? 0.602 14.225 -0.209 1.00 76.69 82 GLY A O 1
ATOM 643 N N . ASN A 1 83 ? 2.260 15.201 -1.392 1.00 85.50 83 ASN A N 1
ATOM 644 C CA . ASN A 1 83 ? 1.760 14.821 -2.710 1.00 85.50 83 ASN A CA 1
ATOM 645 C C . ASN A 1 83 ? 2.085 13.346 -3.010 1.00 85.50 83 ASN A C 1
ATOM 647 O O . ASN A 1 83 ? 3.243 12.954 -3.180 1.00 85.50 83 ASN A O 1
ATOM 651 N N . LEU A 1 84 ? 1.039 12.519 -3.065 1.00 87.62 84 LEU A N 1
ATOM 652 C CA . LEU A 1 84 ? 1.166 11.084 -3.303 1.00 87.62 84 LEU A CA 1
ATOM 653 C C . LEU A 1 84 ? 1.649 10.774 -4.730 1.00 87.62 84 LEU A C 1
ATOM 655 O O . LEU A 1 84 ? 2.414 9.830 -4.904 1.00 87.62 84 LEU A O 1
ATOM 659 N N . GLU A 1 85 ? 1.260 11.573 -5.727 1.00 91.50 85 GLU A N 1
ATOM 660 C CA . GLU A 1 85 ? 1.715 11.400 -7.114 1.00 91.50 85 GLU A CA 1
ATOM 661 C C . GLU A 1 85 ? 3.223 11.602 -7.225 1.00 91.50 85 GLU A C 1
ATOM 663 O O . GLU A 1 85 ? 3.922 10.753 -7.773 1.00 91.50 85 GLU A O 1
ATOM 668 N N . GLU A 1 86 ? 3.733 12.674 -6.620 1.00 91.00 86 GLU A N 1
ATOM 669 C CA . GLU A 1 86 ? 5.167 12.954 -6.578 1.00 91.00 86 GLU A CA 1
ATOM 670 C C . GLU A 1 86 ? 5.933 11.843 -5.846 1.00 91.00 86 GLU A C 1
ATOM 672 O O . GLU A 1 86 ? 6.964 11.375 -6.326 1.00 91.00 86 GLU A O 1
ATOM 677 N N . THR A 1 87 ? 5.389 11.359 -4.724 1.00 90.19 87 THR A N 1
ATOM 678 C CA . THR A 1 87 ? 5.989 10.255 -3.960 1.00 90.19 87 THR A CA 1
ATOM 679 C C . THR A 1 87 ? 6.097 8.984 -4.803 1.00 90.19 87 THR A C 1
ATOM 681 O O . THR A 1 87 ? 7.136 8.323 -4.788 1.00 90.19 87 THR A O 1
ATOM 684 N N . VAL A 1 88 ? 5.039 8.633 -5.540 1.00 92.88 88 VAL A N 1
ATOM 685 C CA . VAL A 1 88 ? 5.028 7.463 -6.427 1.00 92.88 88 VAL A CA 1
ATOM 686 C C . VAL A 1 88 ? 6.002 7.651 -7.584 1.00 92.88 88 VAL A C 1
ATOM 688 O O . VAL A 1 88 ? 6.817 6.764 -7.823 1.00 92.88 88 VAL A O 1
ATOM 691 N N . ALA A 1 89 ? 5.971 8.803 -8.258 1.00 93.50 89 ALA A N 1
ATOM 692 C CA . ALA A 1 89 ? 6.868 9.107 -9.370 1.00 93.50 89 ALA A CA 1
ATOM 693 C C . ALA A 1 89 ? 8.342 8.980 -8.955 1.00 93.50 89 ALA A C 1
ATOM 695 O O . ALA A 1 89 ? 9.123 8.300 -9.620 1.00 93.50 89 ALA A O 1
ATOM 696 N N . GLN A 1 90 ? 8.707 9.552 -7.804 1.00 92.06 90 GLN A N 1
ATOM 697 C CA . GLN A 1 90 ? 10.070 9.498 -7.278 1.00 92.06 90 GLN A CA 1
ATOM 698 C C . GLN A 1 90 ? 10.472 8.086 -6.843 1.00 92.06 90 GLN A C 1
ATOM 700 O O . GLN A 1 90 ? 11.519 7.592 -7.254 1.00 92.06 90 GLN A O 1
ATOM 705 N N . LYS A 1 91 ? 9.652 7.410 -6.025 1.00 90.38 91 LYS A N 1
ATOM 706 C CA . LYS A 1 91 ? 10.004 6.087 -5.482 1.00 90.38 91 LYS A CA 1
ATOM 707 C C . LYS A 1 91 ? 10.018 4.992 -6.538 1.00 90.38 91 LYS A C 1
ATOM 709 O O . LYS A 1 91 ? 10.819 4.069 -6.431 1.00 90.38 91 LYS A O 1
ATOM 714 N N . LEU A 1 92 ? 9.143 5.088 -7.535 1.00 94.19 92 LEU A N 1
ATOM 715 C CA . LEU A 1 92 ? 9.104 4.136 -8.637 1.00 94.19 92 LEU A CA 1
ATOM 716 C C . LEU A 1 92 ? 9.983 4.571 -9.811 1.00 94.19 92 LEU A C 1
ATOM 718 O O . LEU A 1 92 ? 10.154 3.785 -10.728 1.00 94.19 92 LEU A O 1
ATOM 722 N N . THR A 1 93 ? 10.581 5.767 -9.799 1.00 93.88 93 THR A N 1
ATOM 723 C CA . THR A 1 93 ? 11.355 6.300 -10.941 1.00 93.88 93 THR A CA 1
ATOM 724 C C . THR A 1 93 ? 10.543 6.251 -12.246 1.00 93.88 93 THR A C 1
ATOM 726 O O . THR A 1 93 ? 11.021 5.812 -13.289 1.00 93.88 93 THR A O 1
ATOM 729 N N . VAL A 1 94 ? 9.279 6.666 -12.168 1.00 93.31 94 VAL A N 1
ATOM 730 C CA . VAL A 1 94 ? 8.361 6.769 -13.313 1.00 93.31 94 VAL A CA 1
ATOM 731 C C . VAL A 1 94 ? 7.978 8.228 -13.533 1.00 93.31 94 VAL A C 1
ATOM 733 O O . VAL A 1 94 ? 8.093 9.054 -12.627 1.00 93.31 94 VAL A O 1
ATOM 736 N N . ASP A 1 95 ? 7.514 8.565 -14.733 1.00 93.88 95 ASP A N 1
ATOM 737 C CA . ASP A 1 95 ? 7.006 9.908 -15.000 1.00 93.88 95 ASP A CA 1
ATOM 738 C C . ASP A 1 95 ? 5.681 10.174 -14.257 1.00 93.88 95 ASP A C 1
ATOM 740 O O . ASP A 1 95 ? 4.950 9.251 -13.881 1.00 93.88 95 ASP A O 1
ATOM 744 N N . GLY A 1 96 ? 5.351 11.455 -14.065 1.00 92.38 96 GLY A N 1
ATOM 745 C CA . GLY A 1 96 ? 4.142 11.868 -13.342 1.00 92.38 96 GLY A CA 1
ATOM 746 C C . GLY A 1 96 ? 2.844 11.341 -13.962 1.00 92.38 96 GLY A C 1
ATOM 747 O O . GLY A 1 96 ? 1.938 10.937 -13.238 1.00 92.38 96 GLY A O 1
ATOM 748 N N . THR A 1 97 ? 2.767 11.226 -15.294 1.00 94.12 97 THR A N 1
ATOM 749 C CA . THR A 1 97 ? 1.570 10.693 -15.970 1.00 94.12 97 THR A CA 1
ATOM 750 C C . THR A 1 97 ? 1.366 9.223 -15.618 1.00 94.12 97 THR A C 1
ATOM 752 O O . THR A 1 97 ? 0.250 8.799 -15.305 1.00 94.12 97 THR A O 1
ATOM 755 N N . THR A 1 98 ? 2.446 8.443 -15.633 1.00 93.44 98 THR A N 1
ATOM 756 C CA . THR A 1 98 ? 2.433 7.036 -15.222 1.00 93.44 98 THR A CA 1
ATOM 757 C C . THR A 1 98 ? 2.073 6.893 -13.744 1.00 93.44 98 THR A C 1
ATOM 759 O O . THR A 1 98 ? 1.185 6.104 -13.413 1.00 93.44 98 THR A O 1
ATOM 762 N N . ALA A 1 99 ? 2.671 7.703 -12.864 1.00 94.25 99 ALA A N 1
ATOM 763 C CA . ALA A 1 99 ? 2.353 7.716 -11.436 1.00 94.25 99 ALA A CA 1
ATOM 764 C C . ALA A 1 99 ? 0.870 8.034 -11.170 1.00 94.25 99 ALA A C 1
ATOM 766 O O . ALA A 1 99 ? 0.209 7.324 -10.410 1.00 94.25 99 ALA A O 1
ATOM 767 N N . ASN A 1 100 ? 0.322 9.052 -11.838 1.00 94.44 100 ASN A N 1
ATOM 768 C CA . ASN A 1 100 ? -1.079 9.446 -11.714 1.00 94.44 100 ASN A CA 1
ATOM 769 C C . ASN A 1 100 ? -2.030 8.331 -12.177 1.00 94.44 100 ASN A C 1
ATOM 771 O O . ASN A 1 100 ? -2.990 7.989 -11.484 1.00 94.44 100 ASN A O 1
ATOM 775 N N . ARG A 1 101 ? -1.748 7.714 -13.332 1.00 94.88 101 ARG A N 1
ATOM 776 C CA . ARG A 1 101 ? -2.540 6.586 -13.847 1.00 94.88 101 ARG A CA 1
ATOM 777 C C . ARG A 1 101 ? -2.520 5.402 -12.887 1.00 94.88 101 ARG A C 1
ATOM 779 O O . ARG A 1 101 ? -3.577 4.831 -12.633 1.00 94.88 101 ARG A O 1
ATOM 786 N N . LEU A 1 102 ? -1.348 5.054 -12.364 1.00 95.12 102 LEU A N 1
ATOM 787 C CA . LEU A 1 102 ? -1.169 3.954 -11.418 1.00 95.12 102 LEU A CA 1
ATOM 788 C C . LEU A 1 102 ? -1.965 4.199 -10.129 1.00 95.12 102 LEU A C 1
ATOM 790 O O . LEU A 1 102 ? -2.700 3.325 -9.673 1.00 95.12 102 LEU A O 1
ATOM 794 N N . LEU A 1 103 ? -1.898 5.417 -9.586 1.00 93.88 103 LEU A N 1
ATOM 795 C CA . LEU A 1 103 ? -2.676 5.808 -8.409 1.00 93.88 103 LEU A CA 1
ATOM 796 C C . LEU A 1 103 ? -4.183 5.762 -8.649 1.00 93.88 103 LEU A C 1
ATOM 798 O O . LEU A 1 103 ? -4.923 5.277 -7.795 1.00 93.88 103 LEU A O 1
ATOM 802 N N . ASN A 1 104 ? -4.646 6.228 -9.808 1.00 94.69 104 ASN A N 1
ATOM 803 C CA . ASN A 1 104 ? -6.061 6.171 -10.162 1.00 94.69 104 ASN A CA 1
ATOM 804 C C . ASN A 1 104 ? -6.568 4.732 -10.280 1.00 94.69 104 ASN A C 1
ATOM 806 O O . ASN A 1 104 ? -7.692 4.452 -9.862 1.00 94.69 104 ASN A O 1
ATOM 810 N N . GLN A 1 105 ? -5.761 3.824 -10.833 1.00 95.12 105 GLN A N 1
ATOM 811 C CA . GLN A 1 105 ? -6.135 2.417 -10.925 1.00 95.12 105 GLN A CA 1
ATOM 812 C C . GLN A 1 105 ? -6.171 1.766 -9.537 1.00 95.12 105 GLN A C 1
ATOM 814 O O . GLN A 1 105 ? -7.170 1.148 -9.180 1.00 95.12 105 GLN A O 1
ATOM 819 N N . LEU A 1 106 ? -5.155 2.000 -8.698 1.00 94.50 106 LEU A N 1
ATOM 820 C CA . LEU A 1 106 ? -5.148 1.544 -7.302 1.00 94.50 106 LEU A CA 1
ATOM 821 C C . LEU A 1 106 ? -6.362 2.035 -6.519 1.00 94.50 106 LEU A C 1
ATOM 823 O O . LEU A 1 106 ? -6.997 1.256 -5.811 1.00 94.50 106 LEU A O 1
ATOM 827 N N . ALA A 1 107 ? -6.689 3.320 -6.649 1.00 92.44 107 ALA A N 1
ATOM 828 C CA . ALA A 1 107 ? -7.817 3.923 -5.958 1.00 92.44 107 ALA A CA 1
ATOM 829 C C . ALA A 1 107 ? -9.147 3.256 -6.335 1.00 92.44 107 ALA A C 1
ATOM 831 O O . ALA A 1 107 ? -9.999 3.079 -5.469 1.00 92.44 107 ALA A O 1
ATOM 832 N N . LYS A 1 108 ? -9.318 2.882 -7.607 1.00 93.50 108 LYS A N 1
ATOM 833 C CA . LYS A 1 108 ? -10.559 2.299 -8.131 1.00 93.50 108 LYS A CA 1
ATOM 834 C C . LYS A 1 108 ? -10.684 0.803 -7.872 1.00 93.50 108 LYS A C 1
ATOM 836 O O . LYS A 1 108 ? -11.774 0.348 -7.549 1.00 93.50 108 LYS A O 1
ATOM 841 N N . GLU A 1 109 ? -9.600 0.057 -8.041 1.00 93.38 109 GLU A N 1
ATOM 842 C CA . GLU A 1 109 ? -9.650 -1.410 -8.101 1.00 93.38 109 GLU A CA 1
ATOM 843 C C . GLU A 1 109 ? -9.256 -2.066 -6.777 1.00 93.38 109 GLU A C 1
ATOM 845 O O . GLU A 1 109 ? -9.839 -3.081 -6.410 1.00 93.38 109 GLU A O 1
ATOM 850 N N . LEU A 1 110 ? -8.326 -1.466 -6.025 1.00 94.38 110 LEU A N 1
ATOM 851 C CA . LEU A 1 110 ? -7.818 -2.049 -4.779 1.00 94.38 110 LEU A CA 1
ATOM 852 C C . LEU A 1 110 ? -8.323 -1.313 -3.534 1.00 94.38 110 LEU A C 1
ATOM 854 O O . LEU A 1 110 ? -8.749 -1.937 -2.568 1.00 94.38 110 LEU A O 1
ATOM 858 N N . LEU A 1 111 ? -8.261 0.021 -3.533 1.00 93.62 111 LEU A N 1
ATOM 859 C CA . LEU A 1 111 ? -8.504 0.829 -2.331 1.00 93.62 111 LEU A CA 1
ATOM 860 C C . LEU A 1 111 ? -9.959 1.280 -2.173 1.00 93.62 111 LEU A C 1
ATOM 862 O O . LEU A 1 111 ? -10.339 1.699 -1.078 1.00 93.62 111 LEU A O 1
ATOM 866 N N . ALA A 1 112 ? -10.773 1.197 -3.229 1.00 94.00 112 ALA A N 1
ATOM 867 C CA . ALA A 1 112 ? -12.167 1.637 -3.213 1.00 94.00 112 ALA A CA 1
ATOM 868 C C . ALA A 1 112 ? -12.984 1.066 -2.033 1.00 94.00 112 ALA A C 1
ATOM 870 O O . ALA A 1 112 ? -13.679 1.852 -1.385 1.00 94.00 112 ALA A O 1
ATOM 871 N N . PRO A 1 113 ? -12.864 -0.229 -1.666 1.00 92.94 113 PRO A N 1
ATOM 872 C CA . PRO A 1 113 ? -13.616 -0.796 -0.543 1.00 92.94 113 PRO A CA 1
ATOM 873 C C . PRO A 1 113 ? -13.238 -0.217 0.827 1.00 92.94 113 PRO A C 1
ATOM 875 O O . PRO A 1 113 ? -14.036 -0.283 1.757 1.00 92.94 113 PRO A O 1
ATOM 878 N N . ALA A 1 114 ? -12.031 0.338 0.970 1.00 93.75 114 ALA A N 1
ATOM 879 C CA . ALA A 1 114 ? -11.496 0.824 2.242 1.00 93.75 114 ALA A CA 1
ATOM 880 C C . ALA A 1 114 ? -11.308 2.348 2.280 1.00 93.75 114 ALA A C 1
ATOM 882 O O . ALA A 1 114 ? -10.758 2.868 3.248 1.00 93.75 114 ALA A O 1
ATOM 883 N N . ILE A 1 115 ? -11.737 3.091 1.253 1.00 91.62 115 ILE A N 1
ATOM 884 C CA . ILE A 1 115 ? -11.344 4.498 1.082 1.00 91.62 115 ILE A CA 1
ATOM 885 C C . ILE A 1 115 ? -11.777 5.399 2.248 1.00 91.62 115 ILE A C 1
ATOM 887 O O . ILE A 1 115 ? -11.007 6.254 2.685 1.00 91.62 115 ILE A O 1
ATOM 891 N N . GLU A 1 116 ? -12.973 5.182 2.797 1.00 92.31 116 GLU A N 1
ATOM 892 C CA . GLU A 1 116 ? -13.479 5.944 3.946 1.00 92.31 116 GLU A CA 1
ATOM 893 C C . GLU A 1 116 ? -12.741 5.594 5.240 1.00 92.31 116 GLU A C 1
ATOM 895 O O . GLU A 1 116 ? -12.447 6.467 6.056 1.00 92.31 116 GLU A O 1
ATOM 900 N N . ASP A 1 117 ? -12.367 4.332 5.409 1.00 93.00 117 ASP A N 1
ATOM 901 C CA . ASP A 1 117 ? -11.618 3.883 6.576 1.00 93.00 117 ASP A CA 1
ATOM 902 C C . ASP A 1 117 ? -10.152 4.337 6.516 1.00 93.00 117 ASP A C 1
ATOM 904 O O . ASP A 1 117 ? -9.607 4.782 7.524 1.00 93.00 117 ASP A O 1
ATOM 908 N N . ILE A 1 118 ? -9.543 4.364 5.326 1.00 91.94 118 ILE A N 1
ATOM 909 C CA . ILE A 1 118 ? -8.220 4.965 5.094 1.00 91.94 118 ILE A CA 1
ATOM 910 C C . ILE A 1 118 ? -8.231 6.451 5.467 1.00 91.94 118 ILE A C 1
ATOM 912 O O . ILE A 1 118 ? -7.296 6.937 6.112 1.00 91.94 118 ILE A O 1
ATOM 916 N N . LYS A 1 119 ? -9.289 7.188 5.091 1.00 89.38 119 LYS A N 1
ATOM 917 C CA . LYS A 1 119 ? -9.440 8.594 5.487 1.00 89.38 119 LYS A CA 1
ATOM 918 C C . LYS A 1 119 ? -9.451 8.719 7.005 1.00 89.38 119 LYS A C 1
ATOM 920 O O . LYS A 1 119 ? -8.629 9.476 7.511 1.00 89.38 119 LYS A O 1
ATOM 925 N N . LYS A 1 120 ? -10.292 7.956 7.718 1.00 90.25 120 LYS A N 1
ATOM 926 C CA . LYS A 1 120 ? -10.365 7.961 9.196 1.00 90.25 120 LYS A CA 1
ATOM 927 C C . LYS A 1 120 ? -9.012 7.676 9.845 1.00 90.25 120 LYS A C 1
ATOM 929 O O . LYS A 1 120 ? -8.563 8.468 10.668 1.00 90.25 120 LYS A O 1
ATOM 934 N N . VAL A 1 121 ? -8.316 6.625 9.400 1.00 91.25 121 VAL A N 1
ATOM 935 C CA . VAL A 1 121 ? -6.974 6.268 9.899 1.00 91.25 121 VAL A CA 1
ATOM 936 C C . VAL A 1 121 ? -5.989 7.427 9.719 1.00 91.25 121 VAL A C 1
ATOM 938 O O . VAL A 1 121 ? -5.180 7.708 10.606 1.00 91.25 121 VAL A O 1
ATOM 941 N N . ARG A 1 122 ? -6.060 8.147 8.590 1.00 87.06 122 ARG A N 1
ATOM 942 C CA . ARG A 1 122 ? -5.252 9.355 8.373 1.00 87.06 122 ARG A CA 1
ATOM 943 C C . ARG A 1 122 ? -5.646 10.486 9.330 1.00 87.06 122 ARG A C 1
ATOM 945 O O . ARG A 1 122 ? -4.746 11.146 9.843 1.00 87.06 122 ARG A O 1
ATOM 952 N N . GLN A 1 123 ? -6.940 10.714 9.576 1.00 85.44 123 GLN A N 1
ATOM 953 C CA . GLN A 1 123 ? -7.405 11.776 10.486 1.00 85.44 123 GLN A CA 1
ATOM 954 C C . GLN A 1 123 ? -6.919 11.544 11.918 1.00 85.44 123 GLN A C 1
ATOM 956 O O . GLN A 1 123 ? -6.434 12.472 12.557 1.00 85.44 123 GLN A O 1
ATOM 961 N N . GLU A 1 124 ? -6.985 10.302 12.397 1.00 84.44 124 GLU A N 1
ATOM 962 C CA . GLU A 1 124 ? -6.522 9.929 13.738 1.00 84.44 124 GLU A CA 1
ATOM 963 C C . GLU A 1 124 ? -5.017 10.165 13.925 1.00 84.44 124 GLU A C 1
ATOM 965 O O . GLU A 1 124 ? -4.570 10.513 15.016 1.00 84.44 124 GLU A 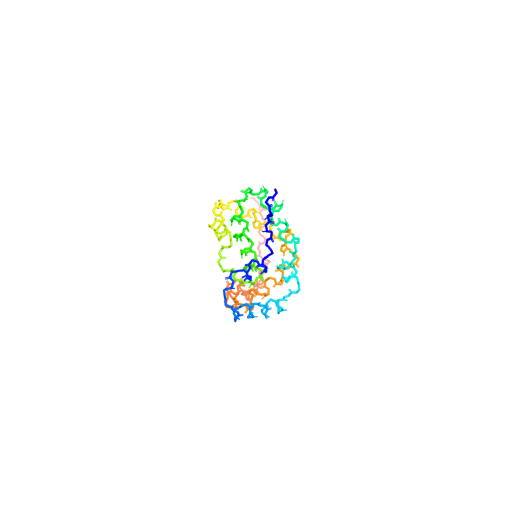O 1
ATOM 970 N N . LYS A 1 125 ? -4.223 10.001 12.859 1.00 76.81 125 LYS A N 1
ATOM 971 C CA . LYS A 1 125 ? -2.768 10.210 12.900 1.00 76.81 125 LYS A CA 1
ATOM 972 C C . LYS A 1 125 ? -2.323 11.644 12.639 1.00 76.81 125 LYS A C 1
ATOM 974 O O . LYS A 1 125 ? -1.266 12.035 13.128 1.00 76.81 125 LYS A O 1
ATOM 979 N N . PHE A 1 126 ? -3.092 12.409 11.871 1.00 72.44 126 PHE A N 1
ATOM 980 C CA . PHE A 1 126 ? -2.785 13.795 11.519 1.00 72.44 126 PHE A CA 1
ATOM 981 C C . PHE A 1 126 ? -3.995 14.713 11.770 1.00 72.44 126 PHE A C 1
ATOM 983 O O . PHE A 1 126 ? -4.525 15.291 10.815 1.00 72.44 126 PHE A O 1
ATOM 990 N N . PRO A 1 127 ? -4.426 14.888 13.033 1.00 62.78 127 PRO A N 1
ATOM 991 C CA . PRO A 1 127 ? -5.612 15.684 13.359 1.00 62.78 127 PRO A CA 1
ATOM 992 C C . PRO A 1 127 ? -5.476 17.157 12.937 1.00 62.78 127 PRO A C 1
ATOM 994 O O . PRO A 1 127 ? -6.454 17.779 12.526 1.00 62.78 127 PRO A O 1
ATOM 997 N N . ASP A 1 128 ? -4.257 17.705 12.961 1.00 58.94 128 ASP A N 1
ATOM 998 C CA . ASP A 1 128 ? -3.999 19.125 12.689 1.00 58.94 128 ASP A CA 1
ATOM 999 C C . ASP A 1 128 ? -4.058 19.504 11.201 1.00 58.94 128 ASP A C 1
ATOM 1001 O O . ASP A 1 128 ? -4.283 20.665 10.873 1.00 58.94 128 ASP A O 1
ATOM 1005 N N . ARG A 1 129 ? -3.907 18.545 10.276 1.00 56.19 129 ARG A N 1
ATOM 1006 C CA . ARG A 1 129 ? -3.823 18.831 8.827 1.00 56.19 129 ARG A CA 1
ATOM 1007 C C . ARG A 1 129 ? -5.175 18.910 8.117 1.00 56.19 129 ARG A C 1
ATOM 1009 O O . ARG A 1 129 ? -5.226 19.269 6.947 1.00 56.19 129 ARG A O 1
ATOM 1016 N N . ILE A 1 130 ? -6.266 18.561 8.800 1.00 51.81 130 ILE A N 1
ATOM 1017 C CA . ILE A 1 130 ? -7.624 18.582 8.225 1.00 51.81 130 ILE A CA 1
ATOM 1018 C C . ILE A 1 130 ? -8.309 19.928 8.469 1.00 51.81 130 ILE A C 1
ATOM 1020 O O . ILE A 1 130 ? -9.133 20.351 7.663 1.00 51.81 130 ILE A O 1
ATOM 1024 N N . ARG A 1 131 ? -7.892 20.659 9.510 1.00 48.66 131 ARG A N 1
ATOM 1025 C CA . ARG A 1 131 ? -8.413 21.999 9.818 1.00 48.66 131 ARG A CA 1
ATOM 1026 C C . ARG A 1 131 ? -8.074 23.062 8.768 1.00 48.66 131 ARG A C 1
ATOM 1028 O O . ARG A 1 131 ? -8.686 24.121 8.784 1.00 48.66 131 ARG A O 1
ATOM 1035 N N . GLU A 1 132 ? -7.147 22.787 7.851 1.00 45.75 132 GLU A N 1
ATOM 1036 C CA . GLU A 1 132 ? -6.760 23.717 6.778 1.00 45.75 132 GLU A CA 1
ATOM 1037 C C . GLU A 1 132 ? -7.426 23.418 5.422 1.00 45.75 132 GLU A C 1
ATOM 1039 O O . GLU A 1 132 ? -7.202 24.150 4.463 1.00 45.75 132 GLU A O 1
ATOM 1044 N N . SER A 1 133 ? -8.237 22.357 5.303 1.00 46.69 133 SER A N 1
ATOM 1045 C CA . SER A 1 133 ? -8.889 21.981 4.030 1.00 46.69 133 SER A CA 1
ATOM 1046 C C . SER A 1 133 ? -10.417 22.028 4.051 1.00 46.69 133 SER A C 1
ATOM 1048 O O . SER A 1 133 ? -11.040 21.789 3.017 1.00 46.69 133 SER A O 1
ATOM 1050 N N . GLU A 1 134 ? -11.040 22.380 5.174 1.00 37.25 134 GLU A N 1
ATOM 1051 C CA . GLU A 1 134 ? -12.391 22.930 5.112 1.00 37.25 134 GLU A CA 1
ATOM 1052 C C . GLU A 1 134 ? -12.259 24.380 4.630 1.00 37.25 134 GLU A C 1
ATOM 1054 O O . GLU A 1 134 ? -11.631 25.184 5.326 1.00 37.25 134 GLU A O 1
ATOM 1059 N N . PRO A 1 135 ? -12.819 24.778 3.468 1.00 41.72 135 PRO A N 1
ATOM 1060 C CA . PRO A 1 135 ? -13.113 26.187 3.296 1.00 41.72 135 PRO A CA 1
ATOM 1061 C C . PRO A 1 135 ? -13.992 26.542 4.487 1.00 41.72 135 PRO A C 1
ATOM 1063 O O . PRO A 1 135 ? -15.058 25.946 4.655 1.00 41.72 135 PRO A O 1
ATOM 1066 N N . ALA A 1 136 ? -13.518 27.450 5.340 1.00 41.53 136 ALA A N 1
ATOM 1067 C CA . ALA A 1 136 ? -14.346 28.039 6.369 1.00 41.53 136 ALA A CA 1
ATOM 1068 C C . ALA A 1 136 ? -15.661 28.421 5.688 1.00 41.53 136 ALA A C 1
ATOM 1070 O O . ALA A 1 136 ? -15.685 29.317 4.836 1.00 41.53 136 ALA A O 1
ATOM 1071 N N . GLN A 1 137 ? -16.739 27.696 6.001 1.00 40.22 137 GLN A N 1
ATOM 1072 C CA . GLN A 1 137 ? -18.078 28.161 5.712 1.00 40.22 137 GLN A CA 1
ATOM 1073 C C . GLN A 1 137 ? -18.209 29.441 6.521 1.00 40.22 137 GLN A C 1
ATOM 1075 O O . GLN A 1 137 ? -18.556 29.450 7.698 1.00 40.22 137 GLN A O 1
ATOM 1080 N N . SER A 1 138 ? -17.841 30.538 5.873 1.00 41.28 138 SER A N 1
ATOM 1081 C CA . SER A 1 138 ? -18.271 31.859 6.262 1.00 41.28 138 SER A CA 1
ATOM 1082 C C . SER A 1 138 ? -19.790 31.747 6.390 1.00 41.28 138 SER A C 1
ATOM 1084 O O . SER A 1 138 ? -20.418 31.267 5.439 1.00 41.28 138 SER A O 1
ATOM 1086 N N . PRO A 1 139 ? -20.415 32.134 7.513 1.00 43.53 139 PRO A N 1
ATOM 1087 C CA . PRO A 1 139 ? -21.857 32.310 7.566 1.00 43.53 139 PRO A CA 1
ATOM 1088 C C . PRO A 1 139 ? -22.198 33.537 6.710 1.00 43.53 139 PRO A C 1
ATOM 1090 O O . PRO A 1 139 ? -22.455 34.630 7.197 1.00 43.53 139 PRO A O 1
ATOM 1093 N N . GLY A 1 140 ? -22.113 33.361 5.394 1.00 38.56 140 GLY A N 1
ATOM 1094 C CA . GLY A 1 140 ? -22.515 34.304 4.370 1.00 38.56 140 GLY A CA 1
ATOM 1095 C C . GLY A 1 140 ? -23.946 33.994 3.981 1.00 38.56 140 GLY A C 1
ATOM 1096 O O . GLY A 1 140 ? -24.219 33.590 2.855 1.00 38.56 140 GLY A O 1
ATOM 1097 N N . SER A 1 141 ? -24.858 34.151 4.938 1.00 40.41 141 SER A N 1
ATOM 1098 C CA . SER A 1 141 ? -26.258 34.421 4.640 1.00 40.41 141 SER A CA 1
ATOM 1099 C C . SER A 1 141 ? -26.303 35.531 3.594 1.00 40.41 141 SER A C 1
ATOM 1101 O O . SER A 1 141 ? -25.842 36.646 3.841 1.00 40.41 141 SER A O 1
ATOM 1103 N N . SER A 1 142 ? -26.805 35.198 2.409 1.00 45.59 142 SER A N 1
ATOM 1104 C CA . SER A 1 142 ? -27.089 36.157 1.353 1.00 45.59 142 SER A CA 1
ATOM 1105 C C . SER A 1 142 ? -27.905 37.315 1.939 1.00 45.59 142 SER A C 1
ATOM 1107 O O . SER A 1 142 ? -28.945 37.054 2.550 1.00 45.59 142 SER A O 1
ATOM 1109 N N . PRO A 1 143 ? -27.513 38.587 1.762 1.00 51.12 143 PRO A N 1
ATOM 1110 C CA . PRO A 1 143 ? -28.480 39.660 1.887 1.00 51.12 143 PRO A CA 1
ATOM 1111 C C . PRO A 1 143 ? -29.502 39.461 0.756 1.00 51.12 143 PRO A C 1
ATOM 1113 O O . PRO A 1 143 ? -29.092 39.349 -0.405 1.00 51.12 143 PRO A O 1
ATOM 1116 N N . PRO A 1 144 ? -30.813 39.377 1.036 1.00 50.44 144 PRO A N 1
ATOM 1117 C CA . PRO A 1 144 ? -31.804 39.384 -0.025 1.00 50.44 144 PRO A CA 1
ATOM 1118 C C . PRO A 1 144 ? -31.682 40.712 -0.773 1.00 50.44 144 PRO A C 1
ATOM 1120 O O . PRO A 1 144 ? -31.732 41.781 -0.170 1.00 50.44 144 PRO A O 1
ATOM 1123 N N . ILE A 1 145 ? -31.489 40.635 -2.088 1.00 54.19 145 ILE A N 1
ATOM 1124 C CA . ILE A 1 145 ? -31.519 41.784 -2.993 1.00 54.19 145 ILE A CA 1
ATOM 1125 C C . ILE A 1 145 ? -32.921 42.408 -2.880 1.00 54.19 145 ILE A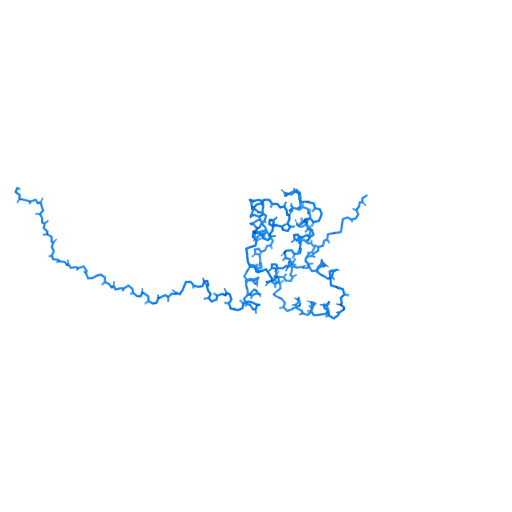 C 1
ATOM 1127 O O . ILE A 1 145 ? -33.893 41.738 -3.241 1.00 54.19 145 ILE A O 1
ATOM 1131 N N . PRO A 1 146 ? -33.086 43.661 -2.418 1.00 47.44 146 PRO A N 1
ATOM 1132 C CA . PRO A 1 146 ? -34.349 44.352 -2.602 1.00 47.44 146 PRO A CA 1
ATOM 1133 C C . PRO A 1 146 ? -34.468 44.713 -4.087 1.00 47.44 146 PRO A C 1
ATOM 1135 O O . PRO A 1 146 ? -33.839 45.655 -4.570 1.00 47.44 146 PRO A O 1
ATOM 1138 N N . VAL A 1 147 ? -35.262 43.943 -4.833 1.00 41.53 147 VAL A N 1
ATOM 1139 C CA . VAL A 1 147 ? -35.734 44.342 -6.164 1.00 41.53 147 VAL A CA 1
ATOM 1140 C C . VAL A 1 147 ? -36.585 45.596 -5.979 1.00 41.53 147 VAL A C 1
ATOM 1142 O O . VAL A 1 147 ? -37.733 45.536 -5.547 1.00 41.53 147 VAL A O 1
ATOM 1145 N N . ASN A 1 148 ? -35.991 46.751 -6.268 1.00 42.19 148 ASN A N 1
ATOM 1146 C CA . ASN A 1 148 ? -36.681 48.029 -6.307 1.00 42.19 148 ASN A CA 1
ATOM 1147 C C . ASN A 1 148 ? -37.583 48.047 -7.553 1.00 42.19 148 ASN A C 1
ATOM 1149 O O . ASN A 1 148 ? -37.122 48.268 -8.672 1.00 42.19 148 ASN A O 1
ATOM 1153 N N . GLN A 1 149 ? -38.867 47.739 -7.364 1.00 47.81 149 GLN A N 1
ATOM 1154 C CA . GLN A 1 149 ? -39.905 47.734 -8.398 1.00 47.81 149 GLN A CA 1
ATOM 1155 C C . GLN A 1 149 ? -40.327 49.157 -8.804 1.00 47.81 149 GLN A C 1
ATOM 1157 O O . GLN A 1 149 ? -41.505 49.486 -8.727 1.00 47.81 149 GLN A O 1
ATOM 1162 N N . ASN A 1 150 ? -39.397 50.030 -9.205 1.00 48.72 150 ASN A N 1
ATOM 1163 C CA . ASN A 1 150 ? -39.773 51.403 -9.556 1.00 48.72 150 ASN A CA 1
ATOM 1164 C C . ASN A 1 150 ? -38.860 52.095 -10.577 1.00 48.72 150 ASN A C 1
ATOM 1166 O O . ASN A 1 150 ? -38.470 53.237 -10.378 1.00 48.72 150 ASN A O 1
ATOM 1170 N N . ASN A 1 151 ? -38.531 51.427 -11.689 1.00 47.47 151 ASN A N 1
ATOM 1171 C CA . ASN A 1 151 ? -38.070 52.112 -12.907 1.00 47.47 151 ASN A CA 1
ATOM 1172 C C . ASN A 1 151 ? -38.285 51.242 -14.157 1.00 47.47 151 ASN A C 1
ATOM 1174 O O . ASN A 1 151 ? -37.350 50.715 -14.755 1.00 47.47 151 ASN A O 1
ATOM 1178 N N . ILE A 1 152 ? -39.548 51.096 -14.561 1.00 49.19 152 ILE A N 1
ATOM 1179 C CA . ILE A 1 152 ? -39.903 50.662 -15.916 1.00 49.19 152 ILE A CA 1
ATOM 1180 C C . ILE A 1 152 ? -39.951 51.932 -16.772 1.00 49.19 152 ILE A C 1
ATOM 1182 O O . ILE A 1 152 ? -40.968 52.620 -16.812 1.00 49.19 152 ILE A O 1
ATOM 1186 N N . VAL A 1 153 ? -38.848 52.273 -17.440 1.00 54.28 153 VAL A N 1
ATOM 1187 C CA . VAL A 1 153 ? -38.877 53.260 -18.529 1.00 54.28 153 VAL A CA 1
ATOM 1188 C C . VAL A 1 153 ? -39.196 52.500 -19.815 1.00 54.28 153 VAL A C 1
ATOM 1190 O O . VAL A 1 153 ? -38.357 51.781 -20.355 1.00 54.28 153 VAL A O 1
ATOM 1193 N N . ASN A 1 154 ? -40.441 52.625 -20.278 1.00 49.47 154 ASN A N 1
ATOM 1194 C CA . ASN A 1 154 ? -40.880 52.139 -21.584 1.00 49.47 154 ASN A CA 1
ATOM 1195 C C . ASN A 1 154 ? -40.195 52.958 -22.691 1.00 49.47 154 ASN A C 1
ATOM 1197 O O . ASN A 1 154 ? -40.531 54.116 -22.906 1.00 49.47 154 ASN A O 1
ATOM 1201 N N . LEU A 1 155 ? -39.262 52.347 -23.424 1.00 60.56 155 LEU A N 1
ATOM 1202 C CA . LEU A 1 155 ? -38.641 52.907 -24.636 1.00 60.56 155 LEU A CA 1
ATOM 1203 C C . LEU A 1 155 ? -39.444 52.554 -25.904 1.00 60.56 155 LEU A C 1
ATOM 1205 O O . LEU A 1 155 ? -38.910 52.075 -26.902 1.00 60.56 155 LEU A O 1
ATOM 1209 N N . ARG A 1 156 ? -40.755 52.797 -25.858 1.00 50.25 156 ARG A N 1
ATOM 1210 C CA . ARG A 1 156 ? -41.636 52.873 -27.031 1.00 50.25 156 ARG A CA 1
ATOM 1211 C C . ARG A 1 156 ? -42.631 53.998 -26.791 1.00 50.25 156 ARG A C 1
ATOM 1213 O O . ARG A 1 156 ? -43.704 53.739 -26.276 1.00 50.25 156 ARG A O 1
ATOM 1220 N N . ASP A 1 157 ? -42.193 55.222 -27.068 1.00 45.44 157 ASP A N 1
ATOM 1221 C CA . ASP A 1 157 ? -42.990 56.308 -27.658 1.00 45.44 157 ASP A CA 1
ATOM 1222 C C . ASP A 1 157 ? -42.148 57.596 -27.705 1.00 45.44 157 ASP A C 1
ATOM 1224 O O . ASP A 1 157 ? -42.157 58.399 -26.769 1.00 45.44 157 ASP A O 1
ATOM 1228 N N . LYS A 1 158 ? -41.360 57.739 -28.780 1.00 41.88 158 LYS A N 1
ATOM 1229 C CA . LYS A 1 158 ? -41.240 58.919 -29.664 1.00 41.88 158 LYS A CA 1
ATOM 1230 C C . LYS A 1 158 ? -40.007 58.828 -30.556 1.00 41.88 158 LYS A C 1
ATOM 1232 O O . LYS A 1 158 ? -38.900 58.625 -30.017 1.00 41.88 158 LYS A O 1
#